Protein 9WVH (pdb70)

Solvent-accessible surface area: 9095 Å² total; per-residue (Å²): 192,49,33,0,82,0,70,1,58,16,126,28,42,101,23,77,1,74,42,140,130,61,25,3,48,63,0,16,96,48,0,5,74,66,2,106,119,80,42,50,28,55,5,112,27,49,4,61,58,164,51,61,110,21,32,81,138,56,72,11,86,112,34,11,132,70,64,34,73,0,48,0,49,18,87,45,45,123,147,45,5,82,0,100,1,47,11,121,49,40,68,10,82,7,82,10,78,176,58,120,120,58,34,26,5,47,63,0,18,87,53,0,6,62,79,1,114,129,77,35,50,26,54,2,135,27,40,6,74,56,154,62,59,120,20,32,81,134,54,73,0,71,112,41,6,137,58,87,37,59,0,62,0,68,14,79,56,57,118

InterPro domains:
  IPR001611 Leucine-rich repeat [PF13516] (1100-1119)
  IPR001611 Leucine-rich repeat [PF13516] (1129-1150)
  IPR002110 Ankyrin repeat [PF12796] (533-627)
  IPR002110 Ankyrin repeat [PR01415] (562-577)
  IPR002110 Ankyrin repeat [PR01415] (613-627)
  IPR002110 Ankyrin repeat [PS50088] (528-560)
  IPR002110 Ankyrin repeat [PS50088] (561-593)
  IPR002110 Ankyrin repeat [PS50088] (597-629)
  IPR002110 Ankyrin repeat [SM00248] (528-559)
  IPR002110 Ankyrin repeat [SM00248] (561-590)
  IPR002110 Ankyrin repeat [SM00248] (597-626)
  IPR011990 Tetratricopeptide-like helical domain superfamily [G3DSA:1.25.40.10] (3-305)
  IPR011990 Tetratricopeptide-like helical domain superfamily [G3DSA:1.25.40.10] (312-445)
  IPR011990 Tetratricopeptide-like helical domain superfamily [SSF48452] (16-138)
  IPR011990 Tetratricopeptide-like helical domain superfamily [SSF48452] (132-302)
  IPR011990 Tetratricopeptide-like helical domain superfamily [SSF48452] (306-433)
  IPR019734 Tetratricopeptide repeat [PF13181] (243-271)
  IPR019734 Tetratricopeptide repeat [SM00028] (27-60)
  IPR019734 Tetratricopeptide repeat [SM00028] (67-100)
  IPR019734 Tetratricopeptide repeat [SM00028] (162-195)

Sequence (159 aa):
HHHIRVRVQVQDHLFLIPVPTHSVAWLAEQAAQRYYQTCGLLPRLTLRKEGALLAPQDLIPDVLQSNDEVLAEVTSWDHHIRVRVQVQDHLFLIPVPHSSDTHSVAWLAEQAAQRYYQTCGLLPRLTLRKEGALLAPQDLIPDVLQSNDEVLAEVTSWD

Structure (mmCIF, N/CA/C/O backbone):
data_9WVH
#
_entry.id   9WVH
#
_cell.length_a   112.147
_cell.length_b   112.147
_cell.length_c   69.278
_cell.angle_alpha   90.00
_cell.angle_beta   90.00
_cell.angle_gamma   90.00
#
_symmetry.space_group_name_H-M   'I 4 2 2'
#
loop_
_entity.id
_entity.type
_entity.pdbx_description
1 polymer 'Tonsoku-like protein'
2 non-polymer 'SODIUM ION'
3 water water
#
loop_
_atom_site.group_PDB
_atom_site.id
_atom_site.type_symbol
_atom_site.label_atom_id
_atom_site.label_alt_id
_atom_site.label_comp_id
_atom_site.label_asym_id
_atom_site.label_entity_id
_atom_site.label_seq_id
_atom_site.pdbx_PDB_ins_code
_atom_site.Cartn_x
_atom_site.Cartn_y
_atom_site.Cartn_z
_atom_site.occupancy
_atom_site.B_iso_or_equiv
_atom_site.auth_seq_id
_atom_site.auth_comp_id
_atom_site.auth_asym_id
_atom_site.auth_atom_id
_atom_site.pdbx_PDB_model_num
ATOM 1 N N . HIS A 1 4 ? 6.073 22.389 6.977 1.00 68.24 930 HIS A N 1
ATOM 2 C CA . HIS A 1 4 ? 6.320 22.546 8.422 1.00 65.41 930 HIS A CA 1
ATOM 3 C C . HIS A 1 4 ? 7.619 21.884 8.882 1.00 62.69 930 HIS A C 1
ATOM 4 O O . HIS A 1 4 ? 7.735 20.663 8.862 1.00 63.16 930 HIS A O 1
ATOM 11 N N . HIS A 1 5 ? 8.588 22.698 9.309 1.00 59.44 931 HIS A N 1
ATOM 12 C CA . HIS A 1 5 ? 9.695 22.214 10.112 1.00 56.66 931 HIS A CA 1
ATOM 13 C C . HIS A 1 5 ? 9.686 23.012 11.413 1.00 53.17 931 HIS A C 1
ATOM 14 O O . HIS A 1 5 ? 9.996 24.200 11.422 1.00 53.01 931 HIS A O 1
ATOM 21 N N . HIS A 1 6 ? 9.289 22.351 12.509 1.00 49.08 932 HIS A N 1
ATOM 22 C CA . HIS A 1 6 ? 9.091 23.005 13.795 1.00 46.25 932 HIS A CA 1
ATOM 23 C C . HIS A 1 6 ? 9.949 22.338 14.858 1.00 42.95 932 HIS A C 1
ATOM 24 O O . HIS A 1 6 ? 10.049 21.111 14.873 1.00 44.40 932 HIS A O 1
ATOM 31 N N . ILE A 1 7 ? 10.516 23.146 15.758 1.00 37.84 933 ILE A N 1
ATOM 32 C CA . ILE A 1 7 ? 11.210 22.626 16.920 1.00 35.60 933 ILE A CA 1
ATOM 33 C C . ILE A 1 7 ? 10.523 23.176 18.158 1.00 34.13 933 ILE A C 1
ATOM 34 O O . ILE A 1 7 ? 10.215 24.363 18.228 1.00 33.70 933 ILE A O 1
ATOM 39 N N . ARG A 1 8 ? 10.295 22.283 19.123 1.00 32.79 934 ARG A N 1
ATOM 40 C CA . ARG A 1 8 ? 9.720 22.646 20.393 1.00 32.97 934 ARG A CA 1
ATOM 41 C C . ARG A 1 8 ? 10.893 22.922 21.327 1.00 31.59 934 ARG A C 1
ATOM 42 O O . ARG A 1 8 ? 11.745 22.050 21.503 1.00 31.48 934 ARG A O 1
ATOM 50 N N . VAL A 1 9 ? 10.951 24.137 21.887 1.00 28.88 935 VAL A N 1
ATOM 51 C CA . VAL A 1 9 ? 12.033 24.491 22.789 1.00 28.02 935 VAL A CA 1
ATOM 52 C C . VAL A 1 9 ? 11.441 24.812 24.152 1.00 27.13 935 VAL A C 1
ATOM 53 O O . VAL A 1 9 ? 10.654 25.751 24.290 1.00 26.37 935 VAL A O 1
ATOM 57 N N . ARG A 1 10 ? 11.852 24.020 25.140 1.00 26.68 936 ARG A N 1
ATOM 58 C CA . ARG A 1 10 ? 11.358 24.148 26.498 1.00 26.70 936 ARG A CA 1
ATOM 59 C C . ARG A 1 10 ? 12.381 24.918 27.321 1.00 25.96 936 ARG A C 1
ATOM 60 O O . ARG A 1 10 ? 13.417 24.371 27.687 1.00 25.56 936 ARG A O 1
ATOM 68 N N . VAL A 1 11 ? 12.085 26.188 27.601 1.00 25.73 937 VAL A N 1
ATOM 69 C CA . VAL A 1 11 ? 13.024 27.043 28.303 1.00 26.04 937 VAL A CA 1
ATOM 70 C C . VAL A 1 11 ? 12.770 26.914 29.800 1.00 26.16 937 VAL A C 1
ATOM 71 O O . VAL A 1 11 ? 11.665 27.185 30.267 1.00 26.47 937 VAL A O 1
ATOM 75 N N . GLN A 1 12 ? 13.814 26.532 30.544 1.00 26.82 938 GLN A N 1
ATOM 76 C CA . GLN A 1 12 ? 13.687 26.176 31.949 1.00 26.47 938 GLN A CA 1
ATOM 77 C C . GLN A 1 12 ? 14.604 27.014 32.835 1.00 28.03 938 GLN A C 1
ATOM 78 O O . GLN A 1 12 ? 15.790 27.171 32.548 1.00 27.20 938 GLN A O 1
ATOM 84 N N . VAL A 1 13 ? 14.010 27.579 33.890 1.00 28.79 939 VAL A N 1
ATOM 85 C CA . VAL A 1 13 ? 14.725 28.320 34.909 1.00 30.41 939 VAL A CA 1
ATOM 86 C C . VAL A 1 13 ? 14.795 27.444 36.153 1.00 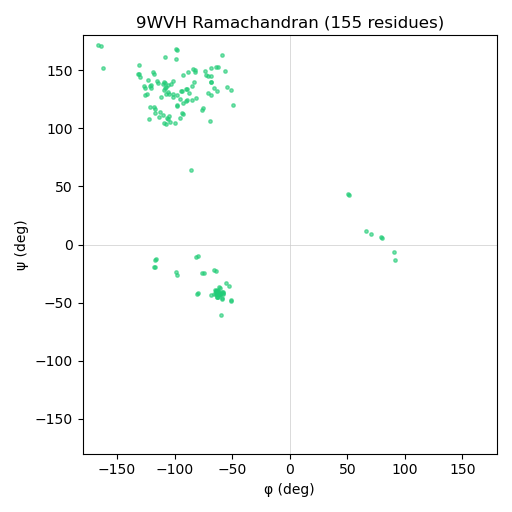30.51 939 VAL A C 1
ATOM 87 O O . VAL A 1 13 ? 13.802 26.901 36.607 1.00 29.85 939 VAL A O 1
ATOM 91 N N . GLN A 1 14 ? 15.994 27.331 36.702 1.00 34.43 940 GLN A N 1
ATOM 92 C CA . GLN A 1 14 ? 16.273 26.662 37.959 1.00 36.65 940 GLN A CA 1
ATOM 93 C C . GLN A 1 14 ? 15.383 27.051 39.143 1.00 32.14 940 GLN A C 1
ATOM 94 O O . GLN A 1 14 ? 15.380 28.211 39.535 1.00 33.10 940 GLN A O 1
ATOM 100 N N . ASP A 1 15 ? 14.656 26.094 39.732 1.00 29.72 941 ASP A N 1
ATOM 101 C CA . ASP A 1 15 ? 13.982 26.360 40.992 1.00 28.89 941 ASP A CA 1
ATOM 102 C C . ASP A 1 15 ? 15.002 26.536 42.115 1.00 27.78 941 ASP A C 1
ATOM 103 O O . ASP A 1 15 ? 16.106 25.994 42.066 1.00 28.51 941 ASP A O 1
ATOM 108 N N . HIS A 1 16 ? 14.632 27.321 43.130 1.00 26.76 942 HIS A N 1
ATOM 109 C CA . HIS A 1 16 ? 15.440 27.488 44.326 1.00 27.47 942 HIS A CA 1
ATOM 110 C C . HIS A 1 16 ? 14.645 27.075 45.562 1.00 27.89 942 HIS A C 1
ATOM 111 O O . HIS A 1 16 ? 13.494 27.471 45.721 1.00 27.32 942 HIS A O 1
ATOM 118 N N . LEU A 1 17 ? 15.282 26.331 46.468 1.00 28.36 943 LEU A N 1
ATOM 119 C CA . LEU A 1 17 ? 14.677 26.016 47.750 1.00 29.10 943 LEU A CA 1
ATOM 120 C C . LEU A 1 17 ? 15.211 26.977 48.805 1.00 30.09 943 LEU A C 1
ATOM 121 O O . LEU A 1 17 ? 16.415 27.045 49.028 1.00 31.16 943 LEU A O 1
ATOM 126 N N . PHE A 1 18 ? 14.313 27.746 49.422 1.00 29.90 944 PHE A N 1
ATOM 127 C CA . PHE A 1 18 ? 14.701 28.591 50.540 1.00 31.19 944 PHE A CA 1
ATOM 128 C C . PHE A 1 18 ? 14.114 28.082 51.852 1.00 33.86 944 PHE A C 1
ATOM 129 O O . PHE A 1 18 ? 12.964 27.656 51.907 1.00 33.96 944 PHE A O 1
ATOM 137 N N . LEU A 1 19 ? 14.943 28.122 52.893 1.00 35.76 945 LEU A N 1
ATOM 138 C CA . LEU A 1 19 ? 14.516 27.912 54.261 1.00 39.35 945 LEU A CA 1
ATOM 139 C C . LEU A 1 19 ? 14.206 29.263 54.887 1.00 38.46 945 LEU A C 1
ATOM 140 O O . LEU A 1 19 ? 15.097 30.081 55.054 1.00 37.85 945 LEU A O 1
ATOM 145 N N . ILE A 1 20 ? 12.935 29.493 55.204 1.00 38.06 946 ILE A N 1
ATOM 146 C CA . ILE A 1 20 ? 12.500 30.736 55.813 1.00 40.05 946 ILE A CA 1
ATOM 147 C C . ILE A 1 20 ? 12.216 30.500 57.295 1.00 42.21 946 ILE A C 1
ATOM 148 O O . ILE A 1 20 ? 11.267 29.797 57.635 1.00 42.99 946 ILE A O 1
ATOM 153 N N . PRO A 1 21 ? 13.035 31.048 58.221 1.00 46.76 947 PRO A N 1
ATOM 154 C CA . PRO A 1 21 ? 12.728 30.970 59.648 1.00 50.27 947 PRO A CA 1
ATOM 155 C C . PRO A 1 21 ? 11.507 31.822 59.981 1.00 51.63 947 PRO A C 1
ATOM 156 O O . PRO A 1 21 ? 11.355 32.912 59.438 1.00 50.44 947 PRO A O 1
ATOM 160 N N . VAL A 1 22 ? 10.634 31.305 60.851 1.00 56.74 948 VAL A N 1
ATOM 161 C CA . VAL A 1 22 ? 9.536 32.085 61.397 1.00 62.42 948 VAL A CA 1
ATOM 162 C C . VAL A 1 22 ? 9.899 32.410 62.844 1.00 68.68 948 VAL A C 1
ATOM 163 O O . VAL A 1 22 ? 9.928 31.509 63.677 1.00 69.09 948 VAL A O 1
ATOM 167 N N . PRO A 1 23 ? 10.246 33.679 63.189 1.00 76.97 949 PRO A N 1
ATOM 168 C CA . PRO A 1 23 ? 10.500 34.058 64.587 1.00 80.18 949 PRO A CA 1
ATOM 169 C C . PRO A 1 23 ? 9.319 33.842 65.538 1.00 80.04 949 PRO A C 1
ATOM 170 O O . PRO A 1 23 ? 8.183 33.648 65.112 1.00 77.77 949 PRO A O 1
ATOM 174 N N . THR A 1 28 ? 1.937 37.462 64.918 1.00 68.15 954 THR A N 1
ATOM 175 C CA . THR A 1 28 ? 1.981 36.261 64.101 1.00 66.63 954 THR A CA 1
ATOM 176 C C . THR A 1 28 ? 2.016 36.617 62.615 1.00 63.42 954 THR A C 1
ATOM 177 O O . THR A 1 28 ? 1.301 37.509 62.164 1.00 64.50 954 THR A O 1
ATOM 181 N N . HIS A 1 29 ? 2.836 35.881 61.863 1.00 57.73 955 HIS A N 1
ATOM 182 C CA . HIS A 1 29 ? 3.147 36.239 60.491 1.00 53.38 955 HIS A CA 1
ATOM 183 C C . HIS A 1 29 ? 2.147 35.660 59.493 1.00 47.05 955 HIS A C 1
ATOM 184 O O . HIS A 1 29 ? 1.584 34.589 59.707 1.00 45.79 955 HIS A O 1
ATOM 191 N N . SER A 1 30 ? 1.935 36.403 58.400 1.00 43.71 956 SER A N 1
ATOM 192 C CA . SER A 1 30 ? 0.963 36.043 57.379 1.00 40.79 956 SER A CA 1
ATOM 193 C C . SER A 1 30 ? 1.623 35.338 56.200 1.00 37.24 956 SER A C 1
ATOM 194 O O . SER A 1 30 ? 2.849 35.336 56.048 1.00 36.53 956 SER A O 1
ATOM 197 N N . VAL A 1 31 ? 0.777 34.747 55.356 1.00 35.77 957 VAL A N 1
ATOM 198 C CA . VAL A 1 31 ? 1.228 34.176 54.102 1.00 33.89 957 VAL A CA 1
ATOM 199 C C . VAL A 1 31 ? 1.922 35.231 53.249 1.00 32.04 957 VAL A C 1
ATOM 200 O O . VAL A 1 31 ? 2.937 34.946 52.624 1.00 30.95 957 VAL A O 1
ATOM 204 N N . ALA A 1 32 ? 1.365 36.441 53.217 1.00 32.69 958 ALA A N 1
ATOM 205 C CA . ALA A 1 32 ? 1.960 37.529 52.461 1.00 33.30 958 ALA A CA 1
ATOM 206 C C . ALA A 1 32 ? 3.378 37.817 52.943 1.00 34.32 958 ALA A C 1
ATOM 207 O O . ALA A 1 32 ? 4.269 38.062 52.134 1.00 34.66 958 ALA A O 1
ATOM 209 N N . TRP A 1 33 ? 3.584 37.784 54.264 1.00 34.67 959 TRP A N 1
ATOM 210 C CA . TRP A 1 33 ? 4.906 37.978 54.824 1.00 34.23 959 TRP A CA 1
ATOM 211 C C . TRP A 1 33 ? 5.866 36.903 54.316 1.00 32.51 959 TRP A C 1
ATOM 212 O O . TRP A 1 33 ? 7.011 37.192 53.963 1.00 32.53 959 TRP A O 1
ATOM 223 N N . LEU A 1 34 ? 5.384 35.655 54.282 1.00 31.58 960 LEU A N 1
ATOM 224 C CA . LEU A 1 34 ? 6.199 34.529 53.854 1.00 30.66 960 LEU A CA 1
ATOM 225 C C . LEU A 1 34 ? 6.615 34.681 52.385 1.00 29.90 960 LEU A C 1
ATOM 226 O O . LEU A 1 34 ? 7.784 34.463 52.024 1.00 28.74 960 LEU A O 1
ATOM 231 N N . ALA A 1 35 ? 5.663 35.119 51.554 1.00 29.13 961 ALA A N 1
ATOM 232 C CA . ALA A 1 35 ? 5.931 35.376 50.148 1.00 29.37 961 ALA A CA 1
ATOM 233 C C . ALA A 1 35 ? 6.981 36.467 49.988 1.00 30.78 961 ALA A C 1
ATOM 234 O O . ALA A 1 35 ? 7.873 36.371 49.150 1.00 30.68 961 ALA A O 1
ATOM 236 N N . GLU A 1 36 ? 6.863 37.519 50.795 1.00 33.19 962 GLU A N 1
ATOM 237 C CA . GLU A 1 36 ? 7.812 38.613 50.731 1.00 35.79 962 GLU A CA 1
ATOM 238 C C . GLU A 1 36 ? 9.220 38.145 51.083 1.00 33.84 962 GLU A C 1
ATOM 239 O O . GLU A 1 36 ? 10.175 38.556 50.434 1.00 33.79 962 GLU A O 1
ATOM 245 N N . GLN A 1 37 ? 9.343 37.266 52.083 1.00 32.85 963 GLN A N 1
ATOM 246 C CA . GLN A 1 37 ? 10.649 36.771 52.485 1.00 32.91 963 GLN A CA 1
ATOM 247 C C . GLN A 1 37 ? 11.310 35.987 51.356 1.00 31.48 963 GLN A C 1
ATOM 248 O O . GLN A 1 37 ? 12.498 36.167 51.079 1.00 31.86 963 GLN A O 1
ATOM 254 N N . ALA A 1 38 ? 10.524 35.115 50.717 1.00 30.21 964 ALA A N 1
ATOM 255 C CA . ALA A 1 38 ? 11.013 34.309 49.613 1.00 29.11 964 ALA A CA 1
ATOM 256 C C . ALA A 1 38 ? 11.431 35.171 48.422 1.00 28.34 964 ALA A C 1
ATOM 257 O O . ALA A 1 38 ? 12.449 34.907 47.788 1.00 29.37 964 ALA A O 1
ATOM 259 N N . ALA A 1 39 ? 10.624 36.197 48.119 1.00 28.97 965 ALA A N 1
ATOM 260 C CA . ALA A 1 39 ? 10.889 37.084 46.995 1.00 29.83 965 ALA A CA 1
ATOM 261 C C . ALA A 1 39 ? 12.184 37.850 47.219 1.00 30.86 965 ALA A C 1
ATOM 262 O O . ALA A 1 39 ? 12.980 38.005 46.303 1.00 30.14 965 ALA A O 1
ATOM 264 N N . GLN A 1 40 ? 12.384 38.323 48.454 1.00 31.83 966 GLN A N 1
ATOM 265 C CA . GLN A 1 40 ? 13.613 39.022 48.777 1.00 35.14 966 GLN A CA 1
ATOM 266 C C . GLN A 1 40 ? 14.838 38.111 48.648 1.00 34.79 966 GLN A C 1
ATOM 267 O O . GLN A 1 40 ? 15.867 38.533 48.122 1.00 35.17 966 GLN A O 1
ATOM 273 N N . ARG A 1 41 ? 14.711 36.847 49.077 1.00 34.16 967 ARG A N 1
ATOM 274 C CA . ARG A 1 41 ? 15.813 35.906 48.935 1.00 34.74 967 ARG A CA 1
ATOM 275 C C . ARG A 1 41 ? 16.127 35.655 47.459 1.00 32.67 967 ARG A C 1
ATOM 276 O O . ARG A 1 41 ? 17.292 35.572 47.052 1.00 33.13 967 ARG A O 1
ATOM 284 N N . TYR A 1 42 ? 15.070 35.551 46.659 1.00 31.46 968 TYR A N 1
ATOM 285 C CA . TYR A 1 42 ? 15.239 35.334 45.234 1.00 30.82 968 TYR A CA 1
ATOM 286 C C . TYR A 1 42 ? 15.991 36.506 44.594 1.00 31.59 968 TYR A C 1
ATOM 287 O O . TYR A 1 42 ? 16.943 36.319 43.821 1.00 30.71 968 TYR A O 1
ATOM 296 N N . TYR A 1 43 ? 15.570 37.718 44.966 1.00 32.10 969 TYR A N 1
ATOM 297 C CA . TYR A 1 43 ? 16.193 38.933 44.480 1.00 33.19 969 TYR A CA 1
ATOM 298 C C . TYR A 1 43 ? 17.673 38.970 44.838 1.00 34.60 969 TYR A C 1
ATOM 299 O O . TYR A 1 43 ? 18.494 39.310 43.986 1.00 35.55 969 TYR A O 1
ATOM 308 N N . GLN A 1 44 ? 18.000 38.640 46.096 1.00 34.55 970 GLN A N 1
ATOM 309 C CA . GLN A 1 44 ? 19.384 38.611 46.543 1.00 37.34 970 GLN A CA 1
ATOM 310 C C . GLN A 1 44 ? 20.216 37.593 45.769 1.00 38.70 970 GLN A C 1
ATOM 311 O O . GLN A 1 44 ? 21.387 37.839 45.492 1.00 39.64 970 GLN A O 1
ATOM 317 N N . THR A 1 45 ? 19.602 36.455 45.433 1.00 39.01 971 THR A N 1
ATOM 318 C CA . THR A 1 45 ? 20.304 35.376 44.759 1.00 42.00 971 THR A CA 1
ATOM 319 C C . THR A 1 45 ? 20.458 35.610 43.255 1.00 43.15 971 THR A C 1
ATOM 320 O O . THR A 1 45 ? 21.517 35.340 42.695 1.00 44.37 971 THR A O 1
ATOM 324 N N . CYS A 1 46 ? 19.395 36.109 42.613 1.00 41.30 972 CYS A N 1
ATOM 325 C CA . CYS A 1 46 ? 19.306 36.153 41.164 1.00 42.45 972 CYS A CA 1
ATOM 326 C C . CYS A 1 46 ? 19.235 37.558 40.576 1.00 42.05 972 CYS A C 1
ATOM 327 O O . CYS A 1 46 ? 19.357 37.706 39.369 1.00 44.30 972 CYS A O 1
ATOM 330 N N . GLY A 1 47 ? 19.000 38.581 41.408 1.00 40.85 973 GLY A N 1
ATOM 331 C CA . GLY A 1 47 ? 18.860 39.947 40.923 1.00 40.83 973 GLY A CA 1
ATOM 332 C C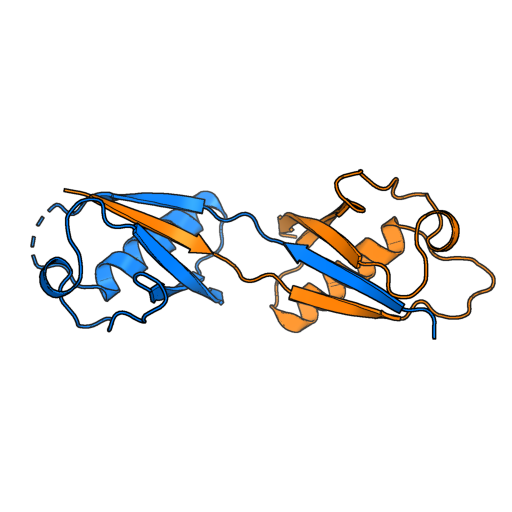 . GLY A 1 47 ? 17.496 40.303 40.326 1.00 40.61 973 GLY A C 1
ATOM 333 O O . GLY A 1 47 ? 17.306 41.414 39.838 1.00 42.23 973 GLY A O 1
ATOM 334 N N . LEU A 1 48 ? 16.534 39.371 40.404 1.00 38.57 974 LEU A N 1
ATOM 335 C CA . LEU A 1 48 ? 15.162 39.608 39.990 1.00 38.09 974 LEU A CA 1
ATOM 336 C C . LEU A 1 48 ? 14.238 39.542 41.200 1.00 36.47 974 LEU A C 1
ATOM 337 O O . LEU A 1 48 ? 14.401 38.665 42.042 1.00 35.06 974 LEU A O 1
ATOM 342 N N . LEU A 1 49 ? 13.253 40.452 41.264 1.00 36.55 975 LEU A N 1
ATOM 343 C CA . LEU A 1 49 ? 12.268 40.444 42.332 1.00 35.54 975 LEU A CA 1
ATOM 344 C C . 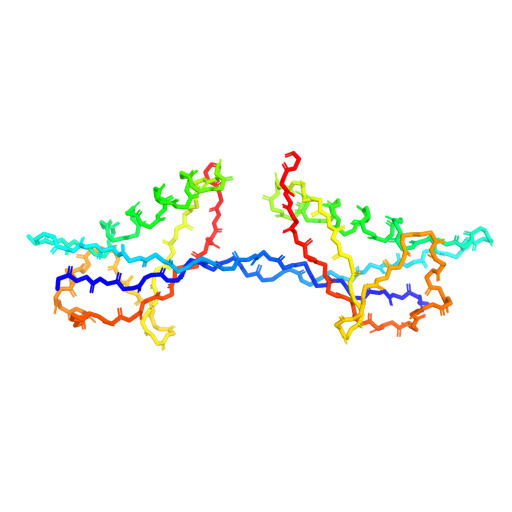LEU A 1 49 ? 10.953 39.885 41.786 1.00 34.83 975 LEU A C 1
ATOM 345 O O . LEU A 1 49 ? 10.236 40.569 41.044 1.00 34.52 975 LEU A O 1
ATOM 350 N N . PRO A 1 50 ? 10.597 38.627 42.141 1.00 32.63 976 PRO A N 1
ATOM 351 C CA . PRO A 1 50 ? 9.360 38.016 41.660 1.00 32.31 976 PRO A CA 1
ATOM 352 C C . PRO A 1 50 ? 8.149 38.440 42.485 1.00 33.82 976 PRO A C 1
ATOM 353 O O . PRO A 1 50 ? 8.275 38.698 43.686 1.00 33.67 976 PRO A O 1
ATOM 357 N N . ARG A 1 51 ? 6.987 38.507 41.825 1.00 34.91 977 ARG A N 1
ATOM 358 C CA . ARG A 1 51 ? 5.704 38.446 42.517 1.00 38.00 977 ARG A CA 1
ATOM 359 C C . ARG A 1 51 ? 5.341 36.970 42.604 1.00 33.60 977 ARG A C 1
ATOM 360 O O . ARG A 1 51 ? 5.472 36.245 41.621 1.00 31.18 977 ARG A O 1
ATOM 368 N N . LEU A 1 52 ? 4.912 36.543 43.797 1.00 31.68 978 LEU A N 1
ATOM 369 C CA . LEU A 1 52 ? 4.778 35.136 44.127 1.00 30.44 978 LEU A CA 1
ATOM 370 C C . LEU A 1 52 ? 3.374 34.819 44.630 1.00 31.17 978 LEU A C 1
ATOM 371 O O . LEU A 1 52 ? 2.852 35.550 45.466 1.00 31.75 978 LEU A O 1
ATOM 376 N N . THR A 1 53 ? 2.791 33.720 44.133 1.00 30.65 979 THR A N 1
ATOM 377 C CA . THR A 1 53 ? 1.653 33.091 44.785 1.00 32.31 979 THR A CA 1
ATOM 378 C C . THR A 1 53 ? 2.160 31.823 45.461 1.00 31.17 979 THR A C 1
ATOM 379 O O . THR A 1 53 ? 2.955 31.098 44.876 1.00 34.03 979 THR A O 1
ATOM 383 N N . LEU A 1 54 ? 1.704 31.571 46.691 1.00 29.40 980 LEU A N 1
ATOM 384 C CA . LEU A 1 54 ? 2.116 30.395 47.433 1.00 29.13 980 LEU A CA 1
ATOM 385 C C . LEU A 1 54 ? 1.041 29.319 47.394 1.00 29.47 980 LEU A C 1
ATOM 386 O O . LEU A 1 54 ? -0.138 29.623 47.484 1.00 28.64 980 LEU A O 1
ATOM 391 N N . ARG A 1 55 ? 1.480 28.065 47.266 1.00 30.50 981 ARG A N 1
ATOM 392 C CA . ARG A 1 55 ? 0.589 26.924 47.267 1.00 31.99 981 ARG A CA 1
ATOM 393 C C . ARG A 1 55 ? 1.084 25.882 48.254 1.00 32.48 981 ARG A C 1
ATOM 394 O O . ARG A 1 55 ? 2.291 25.687 48.376 1.00 32.29 981 ARG A O 1
ATOM 402 N N . LYS A 1 56 ? 0.125 25.216 48.899 1.00 32.40 982 LYS A N 1
ATOM 403 C CA . LYS A 1 56 ? 0.382 24.042 49.710 1.00 34.30 982 LYS A CA 1
ATOM 404 C C . LYS A 1 56 ? -0.259 22.848 49.015 1.00 35.56 982 LYS A C 1
ATOM 405 O O . LYS A 1 56 ? -1.478 22.798 48.883 1.00 33.40 982 LYS A O 1
ATOM 411 N N . GLU A 1 57 ? 0.586 21.920 48.550 1.00 38.57 983 GLU A N 1
ATOM 412 C CA . GLU A 1 57 ? 0.146 20.739 47.822 1.00 42.48 983 GLU A CA 1
ATOM 413 C C . GLU A 1 57 ? -0.798 21.111 46.683 1.00 39.96 983 GLU A C 1
ATOM 414 O O . GLU A 1 57 ? -1.821 20.465 46.484 1.00 41.31 983 GLU A O 1
ATOM 420 N N . GLY A 1 58 ? -0.440 22.171 45.955 1.00 37.09 984 GLY A N 1
ATOM 421 C CA . GLY A 1 58 ? -1.208 22.611 44.802 1.00 36.96 984 GLY A CA 1
ATOM 422 C C . GLY A 1 58 ? -2.296 23.651 45.072 1.00 35.87 984 GLY A C 1
ATOM 423 O O . GLY A 1 58 ? -2.806 24.242 44.130 1.00 36.75 984 GLY A O 1
ATOM 424 N N . ALA A 1 59 ? -2.644 23.881 46.347 1.00 34.05 985 ALA A N 1
ATOM 425 C CA . ALA A 1 59 ? -3.750 24.758 46.695 1.00 32.88 985 ALA A CA 1
ATOM 426 C C . ALA A 1 59 ? -3.255 26.126 47.150 1.00 31.58 985 ALA A C 1
ATOM 427 O O . ALA A 1 59 ? -2.380 26.223 48.005 1.00 30.99 985 ALA A O 1
ATOM 429 N N . LEU A 1 60 ? -3.820 27.183 46.568 1.00 31.55 986 LEU A N 1
ATOM 430 C CA . LEU A 1 60 ? -3.395 28.540 46.865 1.00 30.74 986 LEU A CA 1
ATOM 431 C C . LEU A 1 60 ? -3.690 28.927 48.307 1.00 30.66 986 LEU A C 1
ATOM 432 O O . LEU A 1 60 ? -4.775 28.695 48.818 1.00 30.93 986 LEU A O 1
ATOM 437 N N . LEU A 1 61 ? -2.690 29.551 48.938 1.00 30.14 987 LEU A N 1
ATOM 438 C CA . LEU A 1 61 ? -2.805 30.132 50.261 1.00 30.78 987 LEU A CA 1
ATOM 439 C C . LEU A 1 61 ? -3.156 31.608 50.126 1.00 30.64 987 LEU A C 1
ATOM 440 O O . LEU A 1 61 ? -2.530 32.327 49.349 1.00 30.54 987 LEU A O 1
ATOM 445 N N . ALA A 1 62 ? -4.153 32.045 50.891 1.00 31.50 988 ALA A N 1
ATOM 446 C CA . ALA A 1 62 ? -4.581 33.432 50.880 1.00 32.98 988 ALA A CA 1
ATOM 447 C C . ALA A 1 62 ? -3.512 34.284 51.549 1.00 33.22 988 ALA A C 1
ATOM 448 O O . ALA A 1 62 ? -3.052 33.950 52.633 1.00 33.43 988 ALA A O 1
ATOM 450 N N . PRO A 1 63 ? -3.065 35.399 50.936 1.00 35.09 989 PRO A N 1
ATOM 451 C CA . PRO A 1 63 ? -2.036 36.251 51.537 1.00 35.49 989 PRO A CA 1
ATOM 452 C C . PRO A 1 63 ? -2.336 36.705 52.963 1.00 36.83 989 PRO A C 1
ATOM 453 O O . PRO A 1 63 ? -1.425 36.838 53.783 1.00 36.26 989 PRO A O 1
ATOM 457 N N . GLN A 1 64 ? -3.619 36.963 53.242 1.00 38.08 990 GLN A N 1
ATOM 458 C CA . GLN A 1 64 ? -4.025 37.461 54.541 1.00 40.48 990 GLN A CA 1
ATOM 459 C C . GLN A 1 64 ? -4.122 36.378 55.618 1.00 40.66 990 GLN A C 1
ATOM 460 O O . GLN A 1 64 ? -4.259 36.693 56.795 1.00 41.71 990 GLN A O 1
ATOM 466 N N . ASP A 1 65 ? -4.040 35.099 55.236 1.00 39.37 991 ASP A N 1
ATOM 467 C CA . ASP A 1 65 ? -4.089 34.026 56.216 1.00 40.48 991 ASP A CA 1
ATOM 468 C C . ASP A 1 65 ? -2.788 33.972 57.019 1.00 40.21 991 ASP A C 1
ATOM 469 O O . ASP A 1 65 ? -1.714 34.301 56.515 1.00 36.82 991 ASP A O 1
ATOM 474 N N . LEU A 1 66 ? -2.917 33.599 58.302 1.00 41.01 992 LEU A N 1
ATOM 475 C CA . LEU A 1 66 ? -1.777 33.480 59.196 1.00 41.74 992 LEU A CA 1
ATOM 476 C C . LEU A 1 66 ? -1.111 32.123 59.011 1.00 40.55 992 LEU A C 1
ATOM 477 O O . LEU A 1 66 ? -1.783 31.101 58.868 1.00 39.86 992 LEU A O 1
ATOM 482 N N . ILE A 1 67 ? 0.221 32.119 59.028 1.00 40.10 993 ILE A N 1
ATOM 483 C CA . ILE A 1 67 ? 0.967 30.902 58.749 1.00 40.64 993 ILE A CA 1
ATOM 484 C C . ILE A 1 67 ? 0.523 29.690 59.575 1.00 41.84 993 ILE A C 1
ATOM 485 O O . ILE A 1 67 ? 0.333 28.612 59.018 1.00 41.61 993 ILE A O 1
ATOM 490 N N . PRO A 1 68 ? 0.349 29.793 60.914 1.00 44.44 994 PRO A N 1
ATOM 491 C CA . PRO A 1 68 ? -0.069 28.641 61.719 1.00 46.23 994 PRO A CA 1
ATOM 492 C C . PRO A 1 68 ? -1.455 28.082 61.405 1.00 46.52 994 PRO A C 1
ATOM 493 O O . PRO A 1 68 ? -1.746 26.935 61.738 1.00 47.93 994 PRO A O 1
ATOM 497 N N . ASP A 1 69 ? -2.319 28.910 60.810 1.00 45.59 995 ASP A N 1
ATOM 498 C CA . ASP A 1 69 ? -3.643 28.464 60.415 1.00 46.29 995 ASP A CA 1
ATOM 499 C C . ASP A 1 69 ? -3.617 27.577 59.173 1.00 45.53 995 ASP A C 1
ATOM 500 O O . ASP A 1 69 ? -4.528 26.776 58.982 1.00 46.13 995 ASP A O 1
ATOM 505 N N . VAL A 1 70 ? -2.580 27.719 58.333 1.00 42.81 996 VAL A N 1
ATOM 506 C CA . VAL A 1 70 ? -2.507 26.973 57.086 1.00 41.45 996 VAL A CA 1
ATOM 507 C C . VAL A 1 70 ? -1.319 26.018 56.973 1.00 41.04 996 VAL A C 1
ATOM 508 O O . VAL A 1 70 ? -1.348 25.111 56.147 1.00 40.23 996 VAL A O 1
ATOM 512 N N . LEU A 1 71 ? -0.276 26.226 57.783 1.00 40.81 997 LEU A N 1
ATOM 513 C CA . LEU A 1 71 ? 0.934 25.427 57.688 1.00 42.08 997 LEU A CA 1
ATOM 514 C C . LEU A 1 71 ? 1.409 24.890 59.036 1.00 46.85 997 LEU A C 1
ATOM 515 O O . LEU A 1 71 ? 1.117 25.473 60.089 1.00 46.64 997 LEU A O 1
ATOM 520 N N . GLN A 1 72 ? 2.136 23.770 58.968 1.00 51.03 998 GLN A N 1
ATOM 521 C CA . GLN A 1 72 ? 2.861 23.242 60.112 1.00 56.67 998 GLN A CA 1
ATOM 522 C C . GLN A 1 72 ? 4.353 23.446 59.901 1.00 55.71 998 GLN A C 1
ATOM 523 O O . GLN A 1 72 ? 4.821 23.609 58.770 1.00 52.50 998 GLN A O 1
ATOM 529 N N . SER A 1 73 ? 5.092 23.371 61.008 1.00 57.27 999 SER A N 1
ATOM 530 C CA . SER A 1 73 ? 6.537 23.472 60.978 1.00 57.72 999 SER A CA 1
ATOM 531 C C . SER A 1 73 ? 7.116 22.510 59.946 1.00 54.77 999 SER A C 1
ATOM 532 O O . SER A 1 73 ? 6.702 21.358 59.848 1.00 53.94 999 SER A O 1
ATOM 535 N N . ASN A 1 74 ? 8.038 23.040 59.139 1.00 55.90 1000 ASN A N 1
ATOM 536 C CA . ASN A 1 74 ? 8.740 22.297 58.105 1.00 56.36 1000 ASN A CA 1
ATOM 537 C C . ASN A 1 74 ? 7.881 21.806 56.931 1.00 51.98 1000 ASN A C 1
ATOM 538 O O . ASN A 1 74 ? 8.363 21.031 56.102 1.00 49.44 1000 ASN A O 1
ATOM 543 N N . ASP A 1 75 ? 6.633 22.294 56.819 1.00 48.64 1001 ASP A N 1
ATOM 544 C CA . ASP A 1 75 ? 5.859 22.121 55.594 1.00 44.84 1001 ASP A CA 1
ATOM 545 C C . ASP A 1 75 ? 6.567 22.816 54.437 1.00 42.21 1001 ASP A C 1
ATOM 546 O O . ASP A 1 75 ? 7.299 23.791 54.641 1.00 42.58 1001 ASP A O 1
ATOM 551 N N . GLU A 1 76 ? 6.338 22.315 53.219 1.00 39.86 1002 GLU A N 1
ATOM 552 C CA . GLU A 1 76 ? 6.911 22.935 52.040 1.00 37.33 1002 GLU A CA 1
ATOM 553 C C . GLU A 1 76 ? 5.805 23.630 51.255 1.00 36.44 1002 GLU A C 1
ATOM 554 O O . GLU A 1 76 ? 4.742 23.057 51.048 1.00 34.61 1002 GLU A O 1
ATOM 560 N N . VAL A 1 77 ? 6.070 24.863 50.815 1.00 34.43 1003 VAL A N 1
ATOM 561 C CA . VAL A 1 77 ? 5.133 25.561 49.955 1.00 34.93 1003 VAL A CA 1
ATOM 562 C C . VAL A 1 77 ? 5.833 25.815 48.630 1.00 33.10 1003 VAL A C 1
ATOM 563 O O . VAL A 1 77 ? 7.049 25.992 48.595 1.00 32.18 1003 VAL A O 1
ATOM 567 N N . LEU A 1 78 ? 5.049 25.778 47.551 1.00 31.48 1004 LEU A N 1
ATOM 568 C CA . LEU A 1 78 ? 5.533 26.143 46.236 1.00 30.94 1004 LEU A CA 1
ATOM 569 C C . LEU A 1 78 ? 5.192 27.608 45.988 1.00 30.81 1004 LEU A C 1
ATOM 570 O O . LEU A 1 78 ? 4.032 28.000 46.115 1.00 28.67 1004 LEU A O 1
ATOM 575 N N . ALA A 1 79 ? 6.211 28.413 45.651 1.00 28.96 1005 ALA A N 1
ATOM 576 C CA . ALA A 1 79 ? 6.017 29.827 45.378 1.00 29.54 1005 ALA A CA 1
ATOM 577 C C . ALA A 1 79 ? 6.215 30.066 43.884 1.00 29.99 1005 ALA A C 1
ATOM 578 O O . ALA A 1 79 ? 7.335 30.001 43.383 1.00 30.37 1005 ALA A O 1
ATOM 580 N N . GLU A 1 80 ? 5.097 30.254 43.177 1.00 31.01 1006 GLU A N 1
ATOM 581 C CA . GLU A 1 80 ? 5.129 30.436 41.740 1.00 32.76 1006 GLU A CA 1
ATOM 582 C C . GLU A 1 80 ? 5.326 31.900 41.399 1.00 30.01 1006 GLU A C 1
ATOM 583 O O . GLU A 1 80 ? 4.614 32.770 41.887 1.00 29.43 1006 GLU A O 1
ATOM 589 N N . VAL A 1 81 ? 6.287 32.147 40.516 1.00 28.33 1007 VAL A N 1
ATOM 590 C CA . VAL A 1 81 ? 6.530 33.479 40.011 1.00 29.57 1007 VAL A CA 1
ATOM 591 C C . VAL A 1 81 ? 5.440 33.807 38.998 1.00 31.77 1007 VAL A C 1
ATOM 592 O O . VAL A 1 81 ? 5.339 33.135 37.986 1.00 31.71 1007 VAL A O 1
ATOM 596 N N . THR A 1 82 ? 4.637 34.831 39.279 1.00 33.39 1008 THR A N 1
ATOM 597 C CA . THR A 1 82 ? 3.593 35.252 38.359 1.00 36.43 1008 THR A CA 1
ATOM 598 C C . THR A 1 82 ? 4.002 36.443 37.499 1.00 38.97 1008 THR A C 1
ATOM 599 O O . THR A 1 82 ? 3.405 36.681 36.455 1.00 39.64 1008 THR A O 1
ATOM 603 N N . SER A 1 83 ? 4.965 37.229 37.984 1.00 38.50 1009 SER A N 1
ATOM 604 C CA . SER A 1 83 ? 5.568 38.283 37.188 1.00 39.27 1009 SER A CA 1
ATOM 605 C C . SER A 1 83 ? 6.829 38.772 37.891 1.00 40.27 1009 SER A C 1
ATOM 606 O O . SER A 1 83 ? 7.104 38.390 39.027 1.00 38.72 1009 SER A O 1
ATOM 609 N N . TRP A 1 84 ? 7.585 39.619 37.193 1.00 40.57 1010 TRP A N 1
ATOM 610 C CA . TRP A 1 84 ? 8.796 40.225 37.711 1.00 41.87 1010 TRP A CA 1
ATOM 611 C C . TRP A 1 84 ? 8.597 41.709 37.978 1.00 46.64 1010 TRP A C 1
ATOM 612 O O . TRP A 1 84 ? 8.114 42.424 37.106 1.00 48.94 1010 TRP A O 1
ATOM 623 N N . ASP A 1 85 ? 9.021 42.180 39.153 1.00 50.06 1011 ASP A N 1
ATOM 624 C CA . ASP A 1 85 ? 9.018 43.607 39.430 1.00 56.72 1011 ASP A CA 1
ATOM 625 C C . ASP A 1 85 ? 10.147 44.321 38.679 1.00 61.97 1011 ASP A C 1
ATOM 626 O O . ASP A 1 85 ? 11.018 43.678 38.096 1.00 61.99 1011 ASP A O 1
ATOM 632 N N . HIS B 1 5 ? 9.521 26.315 63.451 1.00 83.73 931 HIS B N 1
ATOM 633 C CA . HIS B 1 5 ? 10.541 27.354 63.389 1.00 82.37 931 HIS B CA 1
ATOM 634 C C . HIS B 1 5 ? 11.115 27.602 61.989 1.00 74.89 931 HIS B C 1
ATOM 635 O O . HIS B 1 5 ? 11.987 28.454 61.844 1.00 73.41 931 HIS B O 1
ATOM 642 N N . HIS B 1 6 ? 10.633 26.895 60.957 1.00 68.47 932 HIS B N 1
ATOM 643 C CA . HIS B 1 6 ? 10.965 27.266 59.592 1.00 63.47 932 HIS B CA 1
ATOM 644 C C . HIS B 1 6 ? 10.009 26.649 58.575 1.00 57.32 932 HIS B C 1
ATOM 645 O O . HIS B 1 6 ? 9.425 25.594 58.815 1.00 55.65 932 HIS B O 1
ATOM 652 N N . ILE B 1 7 ? 9.854 27.345 57.443 1.00 50.28 933 ILE B N 1
ATOM 653 C CA . ILE B 1 7 ? 9.072 26.863 56.322 1.00 46.56 933 ILE B CA 1
ATOM 654 C C . ILE B 1 7 ? 9.993 26.770 55.110 1.00 43.55 933 ILE B C 1
ATOM 655 O O . ILE B 1 7 ? 10.796 27.664 54.861 1.00 41.05 933 ILE B O 1
ATOM 660 N N . ARG B 1 8 ? 9.850 25.675 54.364 1.00 42.90 934 ARG B N 1
ATOM 661 C CA . ARG B 1 8 ? 10.592 25.461 53.143 1.00 42.12 934 ARG B CA 1
ATOM 662 C C . ARG B 1 8 ? 9.777 26.054 52.005 1.00 39.15 934 ARG B C 1
ATOM 663 O O . ARG B 1 8 ? 8.609 25.709 51.834 1.00 39.86 934 ARG B O 1
ATOM 671 N N . VAL B 1 9 ? 10.400 26.966 51.254 1.00 34.74 935 VAL B N 1
ATOM 672 C CA . VAL B 1 9 ? 9.733 27.607 50.144 1.00 31.72 935 VAL B CA 1
ATOM 673 C C . VAL B 1 9 ? 10.543 27.311 48.900 1.00 30.81 935 VAL B C 1
ATOM 674 O O . VAL B 1 9 ? 11.698 27.714 48.786 1.00 30.63 935 VAL B O 1
ATOM 678 N N . ARG B 1 10 ? 9.893 26.619 47.960 1.00 30.19 936 ARG B N 1
ATOM 679 C CA . ARG B 1 10 ? 10.458 26.342 46.657 1.00 29.08 936 ARG B CA 1
ATOM 680 C C . ARG B 1 10 ? 9.961 27.399 45.682 1.00 28.49 936 ARG B C 1
ATOM 681 O O . ARG B 1 10 ? 8.791 27.395 45.311 1.00 28.68 936 ARG B O 1
ATOM 689 N N . VAL B 1 11 ? 10.855 28.293 45.256 1.00 28.33 937 VAL B N 1
ATOM 690 C CA . VAL B 1 11 ? 10.491 29.295 44.271 1.00 28.49 937 VAL B CA 1
ATOM 691 C C . VAL B 1 11 ? 10.632 28.708 42.872 1.00 29.00 937 VAL B C 1
ATOM 692 O O . VAL B 1 11 ? 11.703 28.239 42.500 1.00 29.34 937 VAL B O 1
ATOM 696 N N . GLN B 1 12 ? 9.536 28.761 42.113 1.00 30.08 938 GLN B N 1
ATOM 697 C CA . GLN B 1 12 ? 9.437 28.113 40.820 1.00 31.77 938 GLN B CA 1
ATOM 698 C C . GLN B 1 12 ? 9.021 29.107 39.747 1.00 31.61 938 GLN B C 1
ATOM 699 O O . GLN B 1 12 ? 8.029 29.812 39.890 1.00 32.25 938 GLN B O 1
ATOM 705 N N . VAL B 1 13 ? 9.801 29.134 38.662 1.00 33.00 939 VAL B N 1
ATOM 706 C CA . VAL B 1 13 ? 9.425 29.800 37.424 1.00 34.76 939 VAL B CA 1
ATOM 707 C C . VAL B 1 13 ? 8.963 28.716 36.457 1.00 34.05 939 VAL B C 1
ATOM 708 O O . VAL B 1 13 ? 9.679 27.743 36.227 1.00 35.43 939 VAL B O 1
ATOM 712 N N . GLN B 1 14 ? 7.763 28.887 35.911 1.00 36.35 940 GLN B N 1
ATOM 713 C CA . GLN B 1 14 ? 7.184 27.832 35.104 1.00 38.28 940 GLN B CA 1
ATOM 714 C C . GLN B 1 14 ? 8.010 27.803 33.821 1.00 34.82 940 GLN B C 1
ATOM 715 O O . GLN B 1 14 ? 8.458 28.837 33.336 1.00 32.33 940 GLN B O 1
ATOM 721 N N . ASP B 1 15 ? 8.211 26.607 33.277 1.00 32.28 941 ASP B N 1
ATOM 722 C CA . ASP B 1 15 ? 8.766 26.468 31.943 1.00 31.04 941 ASP B CA 1
ATOM 723 C C . ASP B 1 15 ? 7.929 27.216 30.902 1.00 31.49 941 ASP B C 1
ATOM 724 O O . ASP B 1 15 ? 6.709 27.360 31.045 1.00 30.73 941 ASP B O 1
ATOM 729 N N . HIS B 1 16 ? 8.600 27.703 29.858 1.00 30.63 942 HIS B N 1
ATOM 730 C CA . HIS B 1 16 ? 7.911 28.224 28.690 1.00 32.47 942 HIS B CA 1
ATOM 731 C C . HIS B 1 16 ? 8.301 27.350 27.508 1.00 30.54 942 HIS B C 1
ATOM 732 O O . HIS B 1 16 ? 9.482 27.252 27.180 1.00 29.60 942 HIS B O 1
ATOM 739 N N . LEU B 1 17 ? 7.308 26.658 26.937 1.00 30.35 943 LEU B N 1
ATOM 740 C CA . LEU B 1 17 ? 7.539 25.806 25.782 1.00 29.81 943 LEU B CA 1
ATOM 741 C C . LEU B 1 17 ? 7.136 26.596 24.540 1.00 30.78 943 LEU B C 1
ATOM 742 O O . LEU B 1 17 ? 5.980 27.002 24.391 1.00 31.54 943 LEU B O 1
ATOM 747 N N . PHE B 1 18 ? 8.109 26.787 23.647 1.00 29.27 944 PHE B N 1
ATOM 748 C CA . PHE B 1 18 ? 7.893 27.531 22.421 1.00 31.19 944 PHE B CA 1
ATOM 749 C C . PHE B 1 18 ? 7.904 26.604 21.211 1.00 30.25 944 PHE B C 1
ATOM 750 O O . PHE B 1 18 ? 8.751 25.707 21.133 1.00 28.45 944 PHE B O 1
ATOM 758 N N . LEU B 1 19 ? 6.993 26.878 20.273 1.00 32.09 945 LEU B N 1
ATOM 759 C CA . LEU B 1 19 ? 7.039 26.290 18.943 1.00 33.74 945 LEU B CA 1
ATOM 760 C C . LEU B 1 19 ? 7.798 27.234 18.018 1.00 33.90 945 LEU B C 1
ATOM 761 O O . LEU B 1 19 ? 7.315 28.325 17.726 1.00 34.47 945 LEU B O 1
ATOM 766 N N . ILE B 1 20 ? 8.984 26.805 17.579 1.00 32.83 946 ILE B N 1
ATOM 767 C CA . ILE B 1 20 ? 9.833 27.633 16.745 1.00 33.69 946 ILE B CA 1
ATOM 768 C C . ILE B 1 20 ? 9.861 27.053 15.337 1.00 35.39 946 ILE B C 1
ATOM 769 O O . ILE B 1 20 ? 10.399 25.975 15.116 1.00 33.97 946 ILE B O 1
ATOM 774 N N . PRO B 1 21 ? 9.263 27.740 14.343 1.00 38.16 947 PRO B N 1
ATOM 775 C CA . PRO B 1 21 ? 9.399 27.322 12.943 1.00 41.80 947 PRO B CA 1
ATOM 776 C C . PRO B 1 21 ? 10.829 27.528 12.452 1.00 42.81 947 PRO B C 1
ATOM 777 O O . PRO B 1 21 ? 11.484 28.502 12.818 1.00 41.20 947 PRO B O 1
ATOM 781 N N . VAL B 1 22 ? 11.316 26.562 11.671 1.00 45.78 948 VAL B N 1
ATOM 782 C CA . VAL B 1 22 ? 12.621 26.654 11.045 1.00 48.57 948 VAL B CA 1
ATOM 783 C C . VAL B 1 22 ? 12.374 26.924 9.561 1.00 53.52 948 VAL B C 1
ATOM 784 O O . VAL B 1 22 ? 11.865 26.049 8.861 1.00 54.27 948 VAL B O 1
ATOM 788 N N . PRO B 1 23 ? 12.666 28.152 9.063 1.00 59.16 949 PRO B N 1
ATOM 789 C CA . PRO B 1 23 ? 12.396 28.513 7.665 1.00 64.86 949 PRO B CA 1
ATOM 790 C C . PRO B 1 23 ? 13.085 27.645 6.614 1.00 67.98 949 PRO B C 1
ATOM 791 O O . PRO B 1 23 ? 14.055 26.949 6.911 1.00 64.15 949 PRO B O 1
ATOM 795 N N . HIS B 1 24 ? 12.577 27.725 5.376 1.00 78.69 950 HIS B N 1
ATOM 796 C CA . HIS B 1 24 ? 13.082 26.930 4.265 1.00 85.79 950 HIS B CA 1
ATOM 797 C C . HIS B 1 24 ? 14.276 27.603 3.589 1.00 87.37 950 HIS B C 1
ATOM 798 O O . HIS B 1 24 ? 14.197 27.974 2.419 1.00 92.35 950 HIS B O 1
ATOM 805 N N . SER B 1 25 ? 15.385 27.750 4.321 1.00 85.46 951 SER B N 1
ATOM 806 C CA . SER B 1 25 ? 16.595 28.336 3.765 1.00 85.67 951 SER B CA 1
ATOM 807 C C . SER B 1 25 ? 17.515 27.249 3.210 1.00 86.69 951 SER B C 1
ATOM 808 O O . SER B 1 25 ? 17.554 26.136 3.735 1.00 85.93 951 SER B O 1
ATOM 811 N N . SER B 1 26 ? 18.233 27.585 2.128 1.00 89.03 952 SER B N 1
ATOM 812 C CA . SER B 1 26 ? 19.255 26.715 1.562 1.00 86.26 952 SER B CA 1
ATOM 813 C C . SER B 1 26 ? 20.443 26.598 2.520 1.00 82.78 952 SER B C 1
ATOM 814 O O . SER B 1 26 ? 20.966 25.502 2.726 1.00 81.42 952 SER B O 1
ATOM 817 N N . ASP B 1 27 ? 20.854 27.742 3.099 1.00 77.50 953 ASP B N 1
ATOM 818 C CA . ASP B 1 27 ? 21.732 27.768 4.260 1.00 70.66 953 ASP B CA 1
ATOM 819 C C . ASP B 1 27 ? 20.978 27.235 5.477 1.00 64.29 953 ASP B C 1
ATOM 820 O O . ASP B 1 27 ? 20.108 27.904 6.029 1.00 63.96 953 ASP B O 1
ATOM 825 N N . THR B 1 28 ? 21.310 26.016 5.889 1.00 56.53 954 THR B N 1
ATOM 826 C CA . THR B 1 28 ? 20.648 25.397 7.021 1.00 52.24 954 THR B CA 1
ATOM 827 C C . THR B 1 28 ? 21.011 26.117 8.319 1.00 47.85 954 THR B C 1
ATOM 828 O O . THR B 1 28 ? 22.144 26.549 8.497 1.00 48.06 954 THR B O 1
ATOM 832 N N . HIS B 1 29 ? 20.053 26.191 9.247 1.00 45.23 955 HIS B N 1
ATOM 833 C CA . HIS B 1 29 ? 20.238 26.875 10.520 1.00 41.47 955 HIS B CA 1
ATOM 834 C C . HIS B 1 29 ? 20.916 26.022 11.596 1.00 38.37 955 HIS B C 1
ATOM 835 O O . HIS B 1 29 ? 20.777 24.803 11.590 1.00 38.76 955 HIS B O 1
ATOM 842 N N . SER B 1 30 ? 21.642 26.671 12.516 1.00 34.85 956 SER B N 1
ATOM 843 C CA . SER B 1 30 ? 22.419 25.986 13.537 1.00 33.28 956 SER B CA 1
ATOM 844 C C . SER B 1 30 ? 21.705 25.909 14.889 1.00 31.59 956 SER B C 1
ATOM 845 O O . SER B 1 30 ? 20.712 26.592 15.119 1.00 30.06 956 SER B O 1
ATOM 848 N N . VAL B 1 31 ? 22.256 25.093 15.789 1.00 30.85 957 VAL B N 1
ATOM 849 C CA . VAL B 1 31 ? 21.794 25.026 17.164 1.00 29.66 957 VAL B CA 1
ATOM 850 C C . VAL B 1 31 ? 21.885 26.398 17.820 1.00 29.82 957 VAL B C 1
ATOM 851 O O . VAL B 1 31 ? 20.977 26.805 18.547 1.00 29.81 957 VAL B O 1
ATOM 855 N N . 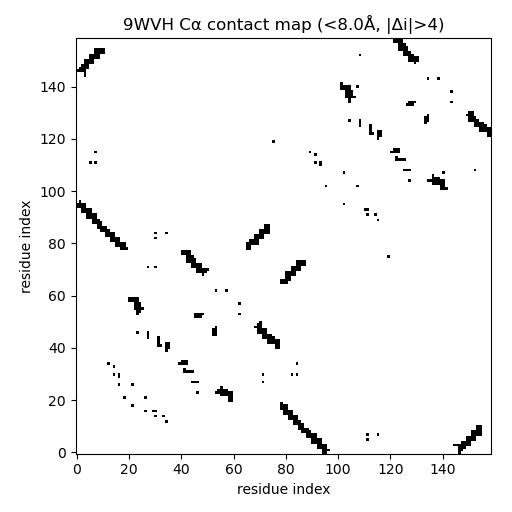ALA B 1 32 ? 22.992 27.110 17.570 1.00 31.17 958 ALA B N 1
ATOM 856 C CA . ALA B 1 32 ? 23.153 28.451 18.111 1.00 31.84 958 ALA B CA 1
ATOM 857 C C . ALA B 1 32 ? 22.028 29.389 17.667 1.00 32.92 958 ALA B C 1
ATOM 858 O O . ALA B 1 32 ? 21.512 30.197 18.445 1.00 33.10 958 ALA B O 1
ATOM 860 N N . TRP B 1 33 ? 21.645 29.272 16.397 1.00 33.80 959 TRP B N 1
ATOM 861 C CA . TRP B 1 33 ? 20.547 30.058 15.865 1.00 34.73 959 TRP B CA 1
ATOM 862 C C . TRP B 1 33 ? 19.254 29.758 16.620 1.00 33.12 959 TRP B C 1
ATOM 863 O O . TRP B 1 33 ? 18.491 30.662 16.954 1.00 32.83 959 TRP B O 1
ATOM 874 N N . LEU B 1 34 ? 19.023 28.471 16.880 1.00 31.20 960 LEU B N 1
ATOM 875 C CA . LEU B 1 34 ? 17.825 28.025 17.565 1.00 31.02 960 LEU B CA 1
ATOM 876 C C . LEU B 1 34 ? 17.771 28.582 18.985 1.00 29.87 960 LEU B C 1
ATOM 877 O O . LEU B 1 34 ? 16.721 29.027 19.428 1.00 29.05 960 LEU B O 1
ATOM 882 N N . ALA B 1 35 ? 18.914 28.590 19.676 1.00 29.96 961 ALA B N 1
ATOM 883 C CA . ALA B 1 35 ? 19.008 29.164 21.007 1.00 29.19 961 ALA B CA 1
ATOM 884 C C . ALA B 1 35 ? 18.664 30.653 20.993 1.00 30.51 961 ALA B C 1
ATOM 885 O O . ALA B 1 35 ? 17.933 31.146 21.859 1.00 30.66 961 ALA B O 1
ATOM 887 N N . GLU B 1 36 ? 19.175 31.368 19.986 1.00 31.25 962 GLU B N 1
ATOM 888 C CA . GLU B 1 36 ? 18.866 32.779 19.859 1.00 32.80 962 GLU B CA 1
ATOM 889 C C . GLU B 1 36 ? 17.366 33.006 19.660 1.00 32.83 962 GLU B C 1
ATOM 890 O O . GLU B 1 36 ? 16.794 33.934 20.231 1.00 34.04 962 GLU B O 1
ATOM 896 N N . GLN B 1 37 ? 16.727 32.156 18.853 1.00 32.36 963 GLN B N 1
ATOM 897 C CA . GLN B 1 37 ? 15.313 32.325 18.572 1.00 33.75 963 GLN B CA 1
ATOM 898 C C . GLN B 1 37 ? 14.490 32.114 19.836 1.00 31.89 963 GLN B C 1
ATOM 899 O O . GLN B 1 37 ? 13.564 32.863 20.087 1.00 31.43 963 GLN B O 1
ATOM 905 N N . ALA B 1 38 ? 14.842 31.089 20.619 1.00 31.32 964 ALA B N 1
ATOM 906 C CA . ALA B 1 38 ? 14.151 30.792 21.861 1.00 28.88 964 ALA B CA 1
ATOM 907 C C . ALA B 1 38 ? 14.325 31.918 22.875 1.00 29.39 964 ALA B C 1
ATOM 908 O O . ALA B 1 38 ? 13.383 32.263 23.590 1.00 28.51 964 ALA B O 1
ATOM 910 N N . ALA B 1 39 ? 15.536 32.481 22.945 1.00 28.50 965 ALA B N 1
ATOM 911 C CA . ALA B 1 39 ? 15.816 33.577 23.857 1.00 29.42 965 ALA B CA 1
ATOM 912 C C . ALA B 1 39 ? 14.990 34.811 23.500 1.00 30.84 965 ALA B C 1
ATOM 913 O O . ALA B 1 39 ? 14.450 35.480 24.373 1.00 30.64 965 ALA B O 1
ATOM 915 N N . GLN B 1 40 ? 14.891 35.106 22.204 1.00 32.56 966 GLN B N 1
ATOM 916 C CA . GLN B 1 40 ? 14.094 36.236 21.764 1.00 34.68 966 GLN B CA 1
ATOM 917 C C . GLN B 1 40 ? 12.615 36.009 22.071 1.00 34.36 966 GLN B C 1
ATOM 918 O O . GLN B 1 40 ? 11.932 36.942 22.476 1.00 34.24 966 GLN B O 1
ATOM 924 N N . ARG B 1 41 ? 12.119 34.774 21.906 1.00 33.78 967 ARG B N 1
ATOM 925 C CA . ARG B 1 41 ? 10.736 34.457 22.242 1.00 34.39 967 ARG B CA 1
ATOM 926 C C . ARG B 1 41 ? 10.495 34.645 23.736 1.00 33.14 967 ARG B C 1
ATOM 927 O O . ARG B 1 41 ? 9.462 35.153 24.148 1.00 32.79 967 ARG B O 1
ATOM 935 N N . TYR B 1 42 ? 11.474 34.254 24.543 1.00 31.73 968 TYR B N 1
ATOM 936 C CA . TYR B 1 42 ? 11.368 34.408 25.984 1.00 31.69 968 TYR B CA 1
ATOM 937 C C . TYR B 1 42 ? 11.268 35.883 26.348 1.00 33.31 968 TYR B C 1
ATOM 938 O O . TYR B 1 42 ? 10.413 36.279 27.140 1.00 33.44 968 TYR B O 1
ATOM 947 N N . TYR B 1 43 ? 12.125 36.691 25.719 1.00 34.45 969 TYR B N 1
ATOM 948 C CA . TYR B 1 43 ? 12.122 38.122 25.932 1.00 37.50 969 TYR B CA 1
ATOM 949 C C . TYR B 1 43 ? 10.767 38.735 25.580 1.00 40.21 969 TYR B C 1
ATOM 950 O O . TYR B 1 43 ? 10.237 39.539 26.349 1.00 39.69 969 TYR B O 1
ATOM 959 N N . GLN B 1 44 ? 10.227 38.347 24.416 1.00 41.42 970 GLN B N 1
ATOM 960 C CA . GLN B 1 44 ? 8.917 38.805 23.977 1.00 45.78 970 GLN B CA 1
ATOM 961 C C . GLN B 1 44 ? 7.811 38.404 24.949 1.00 44.90 970 GLN B C 1
ATOM 962 O O . GLN B 1 44 ? 6.874 39.150 25.153 1.00 47.07 970 GLN B O 1
ATOM 968 N N . THR B 1 45 ? 7.917 37.211 25.528 1.00 45.26 971 THR B N 1
ATOM 969 C CA . THR B 1 45 ? 6.898 36.689 26.426 1.00 48.27 971 THR B CA 1
ATOM 970 C C . THR B 1 45 ? 6.995 37.246 27.844 1.00 49.04 971 THR B C 1
ATOM 971 O O . THR B 1 45 ? 5.975 37.573 28.435 1.00 50.60 971 THR B O 1
ATOM 975 N N . CYS B 1 46 ? 8.221 37.337 28.376 1.00 48.08 972 CYS B N 1
ATOM 976 C CA . CYS B 1 46 ? 8.449 37.591 29.795 1.00 47.80 972 CYS B CA 1
ATOM 977 C C . CYS B 1 46 ? 9.174 38.902 30.082 1.00 45.77 972 CYS B C 1
ATOM 978 O O . CYS B 1 46 ? 9.265 39.291 31.238 1.00 47.17 972 CYS B O 1
ATOM 981 N N . GLY B 1 47 ? 9.759 39.535 29.061 1.00 44.79 973 GLY B N 1
ATOM 982 C CA . GLY B 1 47 ? 10.554 40.735 29.263 1.00 45.02 973 GLY B CA 1
ATOM 983 C C . GLY B 1 47 ? 11.981 40.499 29.763 1.00 42.57 973 GLY B C 1
ATOM 984 O O . GLY B 1 47 ? 12.695 41.454 30.053 1.00 44.24 973 GLY B O 1
ATOM 985 N N . LEU B 1 48 ? 12.397 39.232 29.837 1.00 39.81 974 LEU B N 1
ATOM 986 C CA . LEU B 1 48 ? 13.758 38.862 30.200 1.00 38.59 974 LEU B CA 1
ATOM 987 C C . LEU B 1 48 ? 14.444 38.178 29.016 1.00 37.26 974 LEU B C 1
ATOM 988 O O . LEU B 1 48 ? 13.832 37.364 28.334 1.00 34.73 974 LEU B O 1
ATOM 993 N N . LEU B 1 49 ? 15.724 38.477 28.811 1.00 37.48 975 LEU B N 1
ATOM 994 C CA . LEU B 1 49 ? 16.495 37.864 27.741 1.00 38.25 975 LEU B CA 1
ATOM 995 C C . LEU B 1 49 ? 17.484 36.865 28.344 1.00 36.69 975 LEU B C 1
ATOM 996 O O . LEU B 1 49 ? 18.499 37.258 28.916 1.00 37.70 975 LEU B O 1
ATOM 1001 N N . PRO B 1 50 ? 17.210 35.546 28.256 1.00 34.89 976 PRO B N 1
ATOM 1002 C CA . PRO B 1 50 ? 18.087 34.524 28.829 1.00 34.42 976 PRO B CA 1
ATOM 1003 C C . PRO B 1 50 ? 19.263 34.170 27.924 1.00 34.19 976 PRO B C 1
ATOM 1004 O O . PRO B 1 50 ? 19.141 34.253 26.708 1.00 33.48 976 PRO B O 1
ATOM 1008 N N . ARG B 1 51 ? 20.378 33.768 28.538 1.00 35.44 977 ARG B N 1
ATOM 1009 C CA . ARG B 1 51 ? 21.404 32.986 27.863 1.00 37.30 977 ARG B CA 1
ATOM 1010 C C . ARG B 1 51 ? 21.057 31.512 28.060 1.00 33.46 977 ARG B C 1
ATOM 1011 O O . ARG B 1 51 ? 20.703 31.113 29.174 1.00 31.66 977 ARG B O 1
ATOM 1019 N N . LEU B 1 52 ? 21.129 30.736 26.970 1.00 31.88 978 LEU B N 1
ATOM 1020 C CA . LEU B 1 52 ? 20.554 29.396 26.918 1.00 30.64 978 LEU B CA 1
ATOM 1021 C C . LEU B 1 52 ? 21.542 28.317 26.487 1.00 31.50 978 LEU B C 1
ATOM 1022 O O . LEU B 1 52 ? 22.274 28.513 25.518 1.00 31.94 978 LEU B O 1
ATOM 1027 N N . THR B 1 53 ? 21.511 27.175 27.186 1.00 30.31 979 THR B N 1
ATOM 1028 C CA . THR B 1 53 ? 22.251 25.979 26.810 1.00 30.54 979 THR B CA 1
ATOM 1029 C C . THR B 1 53 ? 21.235 24.926 26.384 1.00 29.25 979 THR B C 1
ATOM 1030 O O . THR B 1 53 ? 20.307 24.673 27.140 1.00 28.6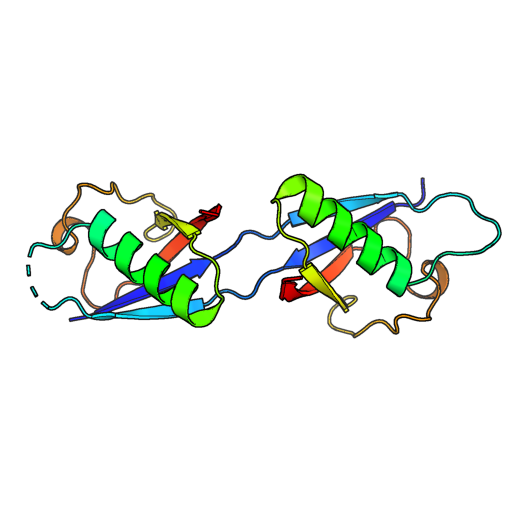7 979 THR B O 1
ATOM 1034 N N . LEU B 1 54 ? 21.389 24.335 25.194 1.00 28.34 980 LEU B N 1
ATOM 1035 C CA . LEU B 1 54 ? 20.389 23.421 24.672 1.00 28.54 980 LEU B CA 1
ATOM 1036 C C . LEU B 1 54 ? 20.828 21.969 24.812 1.00 27.86 980 LEU B C 1
ATOM 1037 O O . LEU B 1 54 ? 21.983 21.635 24.551 1.00 28.36 980 LEU B O 1
ATOM 1042 N N . ARG B 1 55 ? 19.872 21.130 25.214 1.00 27.72 981 ARG B N 1
ATOM 1043 C CA . ARG B 1 55 ? 20.085 19.704 25.378 1.00 30.78 981 ARG B CA 1
ATOM 1044 C C . ARG B 1 55 ? 18.952 18.950 24.695 1.00 30.59 981 ARG B C 1
ATOM 1045 O O . ARG B 1 55 ? 17.817 19.427 24.653 1.00 31.68 981 ARG B O 1
ATOM 1053 N N . LYS B 1 56 ? 19.281 17.780 24.154 1.00 30.95 982 LYS B N 1
ATOM 1054 C CA . LYS B 1 56 ? 18.295 16.868 23.602 1.00 33.00 982 LYS B CA 1
ATOM 1055 C C . LYS B 1 56 ? 18.357 15.597 24.440 1.00 33.34 982 LYS B C 1
ATOM 1056 O O . LYS B 1 56 ? 19.360 14.886 24.401 1.00 32.97 982 LYS B O 1
ATOM 1062 N N . GLU B 1 57 ? 17.274 15.334 2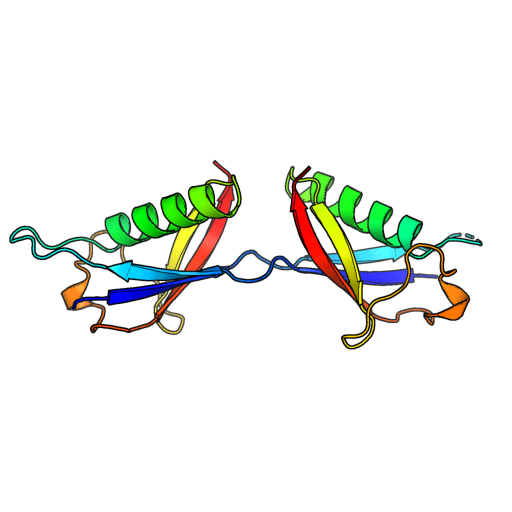5.182 1.00 34.15 983 GLU B N 1
ATOM 1063 C CA . GLU B 1 57 ? 17.156 14.154 26.026 1.00 36.98 983 GLU B CA 1
ATOM 1064 C C . GLU B 1 57 ? 18.369 14.003 26.940 1.00 35.35 983 GLU B C 1
ATOM 1065 O O . GLU B 1 57 ? 18.891 12.906 27.108 1.00 35.05 983 GLU B O 1
ATOM 1071 N N . GLY B 1 58 ? 18.810 15.130 27.508 1.00 33.88 984 GLY B N 1
ATOM 1072 C CA . GLY B 1 58 ? 19.906 15.152 28.460 1.00 34.46 984 GLY B CA 1
ATOM 1073 C C . GLY B 1 58 ? 21.300 15.351 27.870 1.00 34.62 984 GLY B C 1
ATOM 1074 O O . GLY B 1 58 ? 22.262 15.491 28.616 1.00 36.93 984 GLY B O 1
ATOM 1075 N N . ALA B 1 59 ? 21.415 15.359 26.537 1.00 33.35 985 ALA B N 1
ATOM 1076 C CA . ALA B 1 59 ? 22.709 15.467 25.884 1.00 32.94 985 ALA B CA 1
ATOM 1077 C C . ALA B 1 59 ? 22.891 16.878 25.329 1.00 32.78 985 ALA B C 1
ATOM 1078 O O . ALA B 1 59 ? 22.050 17.372 24.585 1.00 30.29 985 ALA B O 1
ATOM 1080 N N . LEU B 1 60 ? 24.030 17.493 25.654 1.00 32.56 986 LEU B N 1
ATOM 1081 C CA . LEU B 1 60 ? 24.361 18.824 25.173 1.00 32.36 986 LEU B CA 1
ATOM 1082 C C . LEU B 1 60 ? 24.501 18.861 23.653 1.00 31.12 986 LEU B C 1
ATOM 1083 O O . LEU B 1 60 ? 25.184 18.006 23.081 1.00 31.94 986 LEU B O 1
ATOM 1088 N N . LEU B 1 61 ? 23.852 19.847 23.021 1.00 29.74 987 LEU B N 1
ATOM 1089 C CA . LEU B 1 61 ? 23.976 20.071 21.591 1.00 30.61 987 LEU B CA 1
ATOM 1090 C C . LEU B 1 61 ? 25.064 21.091 21.312 1.00 30.92 987 LEU B C 1
ATOM 1091 O O . LEU B 1 61 ? 25.050 22.163 21.912 1.00 31.11 987 LEU B O 1
ATOM 1096 N N . ALA 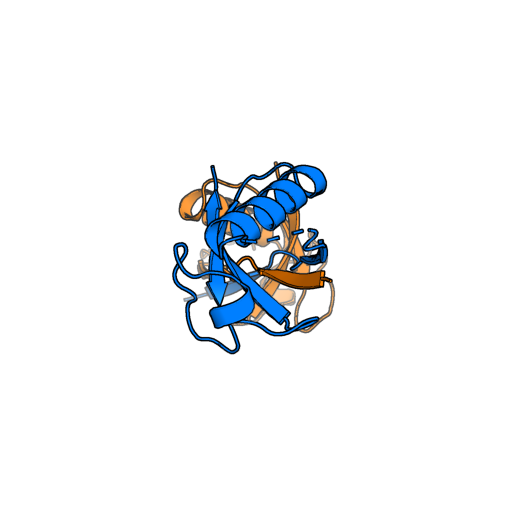B 1 62 ? 25.950 20.756 20.365 1.00 32.09 988 ALA B N 1
ATOM 1097 C CA . ALA B 1 62 ? 26.990 21.672 19.938 1.00 33.75 988 ALA B CA 1
ATOM 1098 C C . ALA B 1 62 ? 26.375 22.858 19.197 1.00 33.69 988 ALA B C 1
ATOM 1099 O O . ALA B 1 62 ? 25.595 22.670 18.263 1.00 34.03 988 ALA B O 1
ATOM 1101 N N . PRO B 1 63 ? 26.722 24.109 19.580 1.00 35.03 989 PRO B N 1
ATOM 11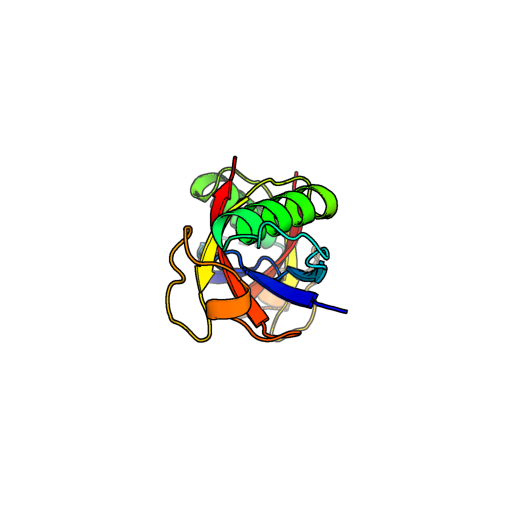02 C CA . PRO B 1 63 ? 26.133 25.291 18.946 1.00 34.49 989 PRO B CA 1
ATOM 1103 C C . PRO B 1 63 ? 26.293 25.341 17.426 1.00 34.23 989 PRO B C 1
ATOM 1104 O O . PRO B 1 63 ? 25.441 25.877 16.728 1.00 33.60 989 PRO B O 1
ATOM 1108 N N . GLN B 1 64 ? 27.406 24.811 16.918 1.00 34.68 990 GLN B N 1
ATOM 1109 C CA . GLN B 1 64 ? 27.699 24.898 15.497 1.00 35.53 990 GLN B CA 1
ATOM 1110 C C . GLN B 1 64 ? 26.974 23.843 14.658 1.00 33.65 990 GLN B C 1
ATOM 1111 O O . GLN B 1 64 ? 27.006 23.896 13.429 1.00 33.08 990 GLN B O 1
ATOM 1117 N N . ASP B 1 65 ? 26.349 22.856 15.312 1.00 32.10 991 ASP B N 1
ATOM 1118 C CA . ASP B 1 65 ? 25.709 21.780 14.577 1.00 32.58 991 ASP B CA 1
ATOM 1119 C C . ASP B 1 65 ? 24.414 22.284 13.930 1.00 32.29 991 ASP B C 1
ATOM 1120 O O . ASP B 1 65 ? 23.750 23.183 14.443 1.00 29.62 991 ASP B O 1
ATOM 1125 N N . LEU B 1 66 ? 24.086 21.690 12.778 1.00 33.63 992 LEU B N 1
ATOM 1126 C CA . LEU B 1 66 ? 22.931 22.081 11.990 1.00 35.04 992 LEU B CA 1
ATOM 1127 C C . LEU B 1 66 ? 21.692 21.370 12.515 1.00 34.89 992 LEU B C 1
ATOM 1128 O O . LEU B 1 66 ? 21.719 20.168 12.780 1.00 34.71 992 LEU B O 1
ATOM 1133 N N . ILE B 1 67 ? 20.592 22.115 12.620 1.00 34.29 993 ILE B N 1
ATOM 1134 C CA . ILE B 1 67 ? 19.387 21.576 13.217 1.00 35.83 993 ILE B CA 1
ATOM 1135 C C . ILE B 1 67 ? 18.933 20.230 12.647 1.00 37.22 993 ILE B C 1
ATOM 1136 O O . ILE B 1 67 ? 18.639 19.314 13.419 1.00 36.84 993 ILE B O 1
ATOM 1141 N N . PRO B 1 68 ? 18.845 20.051 11.305 1.00 39.97 994 PRO B N 1
ATOM 1142 C CA . PRO B 1 68 ? 18.384 18.778 10.742 1.00 42.21 994 PRO B CA 1
ATOM 1143 C C . PRO B 1 68 ? 19.299 17.583 10.998 1.00 41.99 994 PRO B C 1
ATOM 1144 O O . PRO B 1 68 ? 18.865 16.439 10.893 1.00 43.35 994 PRO B O 1
ATOM 1148 N N . ASP B 1 69 ? 20.576 17.851 11.288 1.00 40.64 995 ASP B N 1
ATOM 1149 C CA . ASP B 1 69 ? 21.510 16.784 11.591 1.00 40.48 995 ASP B CA 1
ATOM 1150 C C . ASP B 1 69 ? 21.304 16.227 12.996 1.00 39.96 995 ASP B C 1
ATOM 1151 O O . ASP B 1 69 ? 21.677 15.086 13.245 1.00 40.08 995 ASP B O 1
ATOM 1156 N N . VAL B 1 70 ? 20.722 17.030 13.902 1.00 37.42 996 VAL B N 1
ATOM 1157 C CA . VAL B 1 70 ? 20.567 16.614 15.287 1.00 37.34 996 VAL B CA 1
ATOM 1158 C C . VAL B 1 70 ? 19.119 16.485 15.748 1.00 36.94 996 VAL B C 1
ATOM 1159 O O . VAL B 1 70 ? 18.863 15.845 16.761 1.00 36.70 996 VAL B O 1
ATOM 1163 N N . LEU B 1 71 ? 18.187 17.118 15.030 1.00 37.57 997 LEU B N 1
ATOM 1164 C CA . LEU B 1 71 ? 16.785 17.103 15.418 1.00 38.44 997 LEU B CA 1
ATOM 1165 C C . LEU B 1 71 ? 15.876 16.737 14.248 1.00 41.48 997 LEU B C 1
ATOM 1166 O O . LEU B 1 71 ? 16.164 17.048 13.098 1.00 41.26 997 LEU B O 1
ATOM 1171 N N . GLN B 1 72 ? 14.777 16.047 14.558 1.00 43.73 998 GLN B N 1
ATOM 1172 C CA . GLN B 1 72 ? 13.695 15.841 13.610 1.00 47.73 998 GLN B CA 1
ATOM 1173 C C . GLN B 1 72 ? 12.580 16.841 13.886 1.00 45.14 998 GLN B C 1
ATOM 1174 O O . GLN B 1 72 ? 12.473 17.371 14.987 1.00 41.09 998 GLN B O 1
ATOM 1180 N N . SER B 1 73 ? 11.741 17.067 12.878 1.00 46.78 999 SER B N 1
ATOM 1181 C CA . SER B 1 73 ? 10.641 17.996 13.029 1.00 48.31 999 SER B CA 1
ATOM 1182 C C . SER B 1 73 ? 9.795 17.603 14.239 1.00 46.46 999 SER B C 1
ATOM 1183 O O . SER B 1 73 ? 9.542 16.431 14.494 1.00 45.54 999 SER B O 1
ATOM 1186 N N . ASN B 1 74 ? 9.454 18.621 15.026 1.00 46.39 1000 ASN B N 1
ATOM 1187 C CA . ASN B 1 74 ? 8.652 18.493 16.227 1.00 46.93 1000 ASN B CA 1
ATOM 1188 C C . ASN B 1 74 ? 9.344 17.805 17.406 1.00 43.60 1000 ASN B C 1
ATOM 1189 O O . ASN B 1 74 ? 8.709 17.548 18.424 1.00 42.20 1000 ASN B O 1
ATOM 1194 N N . ASP B 1 75 ? 10.660 17.559 17.308 1.00 41.12 1001 ASP B N 1
ATOM 1195 C CA . ASP B 1 75 ? 11.445 17.176 18.473 1.00 38.27 1001 ASP B CA 1
ATOM 1196 C C . ASP B 1 75 ? 11.453 18.311 19.490 1.00 36.80 1001 ASP B C 1
ATOM 1197 O O . ASP B 1 75 ? 11.313 19.481 19.133 1.00 35.32 1001 ASP B O 1
ATOM 1202 N N . GLU B 1 76 ? 11.624 17.941 20.760 1.00 35.46 1002 GLU B N 1
ATOM 1203 C CA . GLU B 1 76 ? 11.714 18.896 21.845 1.00 34.92 1002 GLU B CA 1
ATOM 1204 C C . GLU B 1 76 ? 13.159 18.972 22.336 1.00 33.70 1002 GLU B C 1
ATOM 1205 O O . GLU B 1 76 ? 13.801 17.940 22.518 1.00 34.84 1002 GLU B O 1
ATOM 1211 N N . VAL B 1 77 ? 13.654 20.188 22.563 1.00 30.82 1003 VAL B N 1
ATOM 1212 C CA . VAL B 1 77 ? 14.934 20.380 23.217 1.00 31.91 1003 VAL B CA 1
ATOM 1213 C C . VAL B 1 77 ? 14.695 21.162 24.501 1.00 30.58 1003 VAL B C 1
ATOM 1214 O O . VAL B 1 77 ? 13.766 21.968 24.569 1.00 30.07 1003 VAL B O 1
ATOM 1218 N N . LEU B 1 78 ? 15.528 20.902 25.511 1.00 29.47 1004 LEU B N 1
ATOM 1219 C CA . LEU B 1 78 ? 15.467 21.627 26.766 1.00 29.06 1004 LEU B CA 1
ATOM 1220 C C . LEU B 1 78 ? 16.530 22.722 26.733 1.00 29.30 1004 LEU B C 1
ATOM 1221 O O . LEU B 1 78 ? 17.688 22.459 26.413 1.00 29.66 1004 LEU B O 1
ATOM 1226 N N . ALA B 1 79 ? 16.106 23.953 27.034 1.00 27.43 1005 ALA B N 1
ATOM 1227 C CA . ALA B 1 79 ? 16.996 25.095 27.036 1.00 28.33 1005 ALA B CA 1
ATOM 1228 C C . ALA B 1 79 ? 17.122 25.607 28.468 1.00 29.14 1005 ALA B C 1
ATOM 1229 O O . ALA B 1 79 ? 16.173 26.176 29.016 1.00 27.43 1005 ALA B O 1
ATOM 1231 N N . GLU B 1 80 ? 18.303 25.404 29.061 1.00 29.48 1006 GLU B N 1
ATOM 1232 C CA . GLU B 1 80 ? 18.589 25.888 30.403 1.00 30.35 1006 GLU B CA 1
ATOM 1233 C C . GLU B 1 80 ? 18.982 27.360 30.390 1.00 29.11 1006 GLU B C 1
ATOM 1234 O O . GLU B 1 80 ? 19.921 27.738 29.695 1.00 27.93 1006 GLU B O 1
ATOM 1240 N N . VAL B 1 81 ? 18.290 28.174 31.191 1.00 29.36 1007 VAL B N 1
ATOM 1241 C CA . VAL B 1 81 ? 18.680 29.557 31.376 1.00 30.38 1007 VAL B CA 1
ATOM 1242 C C . VAL B 1 81 ? 19.883 29.567 32.304 1.00 31.84 1007 VAL B C 1
ATOM 1243 O O . VAL B 1 81 ? 19.761 29.161 33.453 1.00 32.72 1007 VAL B O 1
ATOM 1247 N N . THR B 1 82 ? 21.031 30.022 31.801 1.00 32.97 1008 THR B N 1
ATOM 1248 C CA . THR B 1 82 ? 22.237 30.068 32.616 1.00 35.31 1008 THR B CA 1
ATOM 1249 C C . THR B 1 82 ? 22.487 31.452 33.200 1.00 37.59 1008 THR B C 1
ATOM 1250 O O . THR B 1 82 ? 23.148 31.575 34.221 1.00 39.81 1008 THR B O 1
ATOM 1254 N N . SER B 1 83 ? 21.978 32.489 32.533 1.00 38.26 1009 SER B N 1
ATOM 1255 C CA . SER B 1 83 ? 22.006 33.829 33.095 1.00 39.84 1009 SER B CA 1
ATOM 1256 C C . SER B 1 83 ? 21.033 34.713 32.325 1.00 41.03 1009 SER B C 1
ATOM 1257 O O . SER B 1 83 ? 20.500 34.294 31.297 1.00 37.91 1009 SER B O 1
ATOM 1260 N N . TRP B 1 84 ? 20.812 35.918 32.857 1.00 43.90 1010 TRP B N 1
ATOM 1261 C CA . TRP B 1 84 ? 19.970 36.914 32.218 1.00 45.93 1010 TRP B CA 1
ATOM 1262 C C . TRP B 1 84 ? 20.794 38.055 31.639 1.00 49.80 1010 TRP B C 1
ATOM 1263 O O . TRP B 1 84 ? 21.614 38.628 32.336 1.00 54.28 1010 TRP B O 1
ATOM 1274 N N . ASP B 1 85 ? 20.562 38.385 30.368 1.00 54.57 1011 ASP B N 1
ATOM 1275 C CA . ASP B 1 85 ? 21.229 39.515 29.741 1.00 61.84 1011 ASP B CA 1
ATOM 1276 C C . ASP B 1 85 ? 20.491 40.815 30.077 1.00 66.23 1011 ASP B C 1
ATOM 1277 O O . ASP B 1 85 ? 19.616 40.840 30.948 1.00 67.44 1011 ASP B O 1
#

Foldseek 3Di:
DDDDDDDDDDDDDDDDDDCPQAFQLNVQQVVQVVCCVVPVWRFDWFKAQVRHTDDRGHGDVVPDDPPGDIDIDGPDTD/DDDDDDDDDDDDFDDDDFDDDPPFDFQLNVQQVVQVVCCVVPVWRFRWFKAAPNHGDDRGHGDVVPDDPPGDIDIDGPDTD

GO terms:
  GO:0031297 replication fork processing (P, IDA)
  GO:0071168 protein localization to chromatin (P, IDA)
  GO:0035861 site of double-strand break (C, IDA)
  GO:0043596 nuclear replication fork (C, IDA)
  GO:0042393 histone binding (F, IDA)
  GO:0005662 DNA replication factor A complex (C, IDA)
  GO:0035101 FACT complex (C, IDA)
  GO:0042555 MCM complex (C, IDA)
  GO:0140566 histone reader activity (F, IDA)
  GO:0000724 double-strand break repair via homologous recombination (P, IDA)
  GO:0005634 nucleus (C, EXP)
  GO:0005694 chromosome (C, EXP)
  GO:0031297 replication fork processing (P, IMP)
  GO:0000724 double-strand break repair via homologous recombination (P, IMP)
  GO:0005515 protein binding (F, IPI)
  GO:0005737 cytoplasm (C, TAS)
  GO:0005654 nucleoplasm (C, IDA)
  GO:0016604 nuclear body (C, IDA)

Nearest PDB structures (foldseek):
  5vsx-assembly1_A  TM=5.903E-01  e=2.682E-02  Homo sapiens
  8vk8-assembly1_C  TM=6.159E-01  e=1.283E+00  synthetic construct
  1x1m-assembly1_A  TM=6.505E-01  e=1.675E+00  Mus musculus
  8rbq-assembly1_H  TM=4.599E-01  e=2.855E+00  Azotobacter vinelandii DJ
  5vsx-assembly1_A  TM=5.344E-01  e=6.858E-02  Homo sapiens

B-factor: mean 41.73, std 13.19, range [25.56, 101.57]

Organism: Homo sapiens (NCBI:txid9606)

Radius of gyration: 19.22 Å; Cα contacts (8 Å, |Δi|>4): 328; chains: 2; bounding box: 32×30×63 Å

Secondary structure (DSSP, 8-state):
--EEEEEEE---EEEEEE----BHHHHHHHHHHHHHHHHS--EEEEEEETTEEPPTTSBHHHH--TT-EEEEEEEEE-/-EEEEEEEPPPEEEEEE----SSPPBHHHHHHHHHHHHHHHHS--EEEEEEETTEEPPTTSBHHHH--TT-EEEEEEEEE-